Protein AF-A0A858SQP0-F1 (afdb_monomer_lite)

Secondary structure (DSSP, 8-state):
-GGG--TGGGSB-TTSSBHHHHHHHHHHHHHHHTTSB-SSSPTT---B-HHHHHHHHHHT-

Foldseek 3Di:
DVVPDDPQQQDADPVGHGNVVVVVVVVLVVCVVVQQFDPPDPPPDTHGDPVVVVVVVVVVD

InterPro domains:
  IPR025745 Restriction system protein Mrr-like N-terminal domain [PF14338] (4-56)

Organism: NCBI:txid1891787

Radius of gyration: 14.35 Å; chains: 1; bounding box: 39×22×32 Å

Sequence (61 aa):
MKDRLTEDDFEPVSTGEERWWNATCWERSDLVKEGLFRDDSPRGVWELSDEGRTFVTEQVK

pLDDT: mean 92.17, std 10.32, range [49.84, 98.19]

Structure (mmCIF, N/CA/C/O backbone):
data_AF-A0A858SQP0-F1
#
_entry.id   AF-A0A858SQP0-F1
#
loop_
_atom_site.group_PDB
_atom_site.id
_atom_site.type_symbol
_atom_site.label_atom_id
_atom_site.label_alt_id
_atom_site.label_comp_id
_atom_site.label_asym_id
_atom_site.label_entity_id
_atom_site.label_seq_id
_atom_site.pdbx_PDB_ins_code
_atom_site.Cartn_x
_atom_site.Cartn_y
_atom_site.Cartn_z
_atom_site.occupancy
_atom_site.B_iso_or_equiv
_atom_site.auth_seq_id
_atom_site.auth_comp_id
_atom_site.auth_asym_id
_atom_site.auth_atom_id
_atom_site.pdbx_PDB_model_num
ATOM 1 N N . MET A 1 1 ? -4.989 -8.252 -13.567 1.00 58.34 1 MET A N 1
ATOM 2 C CA . MET A 1 1 ? -3.833 -7.378 -13.246 1.00 58.34 1 MET A CA 1
ATOM 3 C C . MET A 1 1 ? -2.685 -7.543 -14.226 1.00 58.34 1 MET A C 1
ATOM 5 O O . MET A 1 1 ? -2.051 -6.537 -14.491 1.00 58.34 1 MET A O 1
ATOM 9 N N . LYS A 1 2 ? -2.435 -8.739 -14.791 1.00 59.22 2 LYS A N 1
ATOM 10 C CA . LYS A 1 2 ? -1.403 -8.924 -15.830 1.00 59.22 2 LYS A CA 1
ATOM 11 C C . LYS A 1 2 ? -1.513 -7.921 -16.986 1.00 59.22 2 LYS A C 1
ATOM 13 O O . LYS A 1 2 ? -0.498 -7.451 -17.463 1.00 59.22 2 LYS A O 1
ATOM 18 N N . ASP A 1 3 ? -2.731 -7.524 -17.337 1.00 75.94 3 ASP A N 1
ATOM 19 C CA . ASP A 1 3 ? -3.008 -6.585 -18.436 1.00 75.94 3 ASP A CA 1
ATOM 20 C C . ASP A 1 3 ? -2.773 -5.104 -18.064 1.00 75.94 3 ASP A C 1
ATOM 22 O O . ASP A 1 3 ? -3.027 -4.217 -18.874 1.00 75.94 3 ASP A O 1
ATOM 26 N N . ARG A 1 4 ? -2.349 -4.819 -16.822 1.00 85.75 4 ARG A N 1
ATOM 27 C CA . ARG A 1 4 ? -2.069 -3.464 -16.311 1.00 85.75 4 ARG A CA 1
ATOM 28 C C . ARG A 1 4 ? -0.595 -3.222 -15.982 1.00 85.75 4 ARG A C 1
ATOM 30 O O . ARG A 1 4 ? -0.250 -2.070 -15.752 1.00 85.75 4 ARG A O 1
ATOM 37 N N . LEU A 1 5 ? 0.216 -4.277 -15.909 1.00 91.12 5 LEU A N 1
ATOM 38 C CA . LEU A 1 5 ? 1.647 -4.177 -15.621 1.00 91.12 5 LEU A CA 1
ATOM 39 C C . LEU A 1 5 ? 2.422 -4.009 -16.929 1.00 91.12 5 LEU A C 1
ATOM 41 O O . LEU A 1 5 ? 2.077 -4.638 -17.934 1.00 91.12 5 LEU A O 1
ATOM 45 N N . THR A 1 6 ? 3.440 -3.157 -16.918 1.00 94.12 6 THR A N 1
ATOM 46 C CA . THR A 1 6 ? 4.358 -2.965 -18.048 1.00 94.12 6 THR A CA 1
ATOM 47 C C . THR A 1 6 ? 5.506 -3.975 -17.992 1.00 94.12 6 THR A C 1
ATOM 49 O O . THR A 1 6 ? 5.638 -4.729 -17.032 1.00 94.12 6 THR A O 1
ATOM 52 N N . GLU A 1 7 ? 6.352 -4.019 -19.024 1.00 94.75 7 GLU A N 1
ATOM 53 C CA . GLU A 1 7 ? 7.578 -4.833 -18.989 1.00 94.75 7 GLU A CA 1
ATOM 54 C C . GLU A 1 7 ? 8.519 -4.379 -17.860 1.00 94.75 7 GLU A C 1
ATOM 56 O O . GLU A 1 7 ? 9.067 -5.220 -17.149 1.00 94.75 7 GLU A O 1
ATOM 61 N N . ASP A 1 8 ? 8.609 -3.064 -17.630 1.00 94.81 8 ASP A N 1
ATOM 62 C CA . ASP A 1 8 ? 9.427 -2.463 -16.570 1.00 94.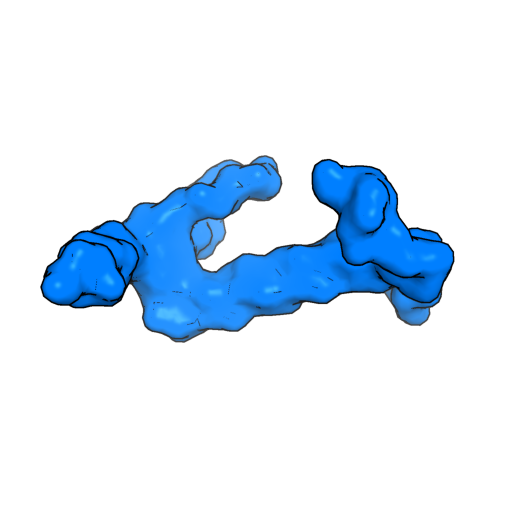81 8 ASP A CA 1
ATOM 63 C C . ASP A 1 8 ? 9.034 -2.969 -15.174 1.00 94.81 8 ASP A C 1
ATOM 65 O O . ASP A 1 8 ? 9.892 -3.160 -14.315 1.00 94.81 8 ASP A O 1
ATOM 69 N N . ASP A 1 9 ? 7.744 -3.226 -14.934 1.00 94.94 9 ASP A N 1
ATOM 70 C CA . ASP A 1 9 ? 7.245 -3.728 -13.650 1.00 94.94 9 ASP A CA 1
ATOM 71 C C . ASP A 1 9 ? 7.846 -5.093 -13.273 1.00 94.94 9 ASP A C 1
ATOM 73 O O . ASP A 1 9 ? 7.988 -5.395 -12.083 1.00 94.94 9 ASP A O 1
ATOM 77 N N . PHE A 1 10 ? 8.226 -5.898 -14.271 1.00 95.06 10 PHE A N 1
ATOM 78 C CA . PHE A 1 10 ? 8.865 -7.206 -14.097 1.00 95.06 10 PHE A CA 1
ATOM 79 C C . PHE A 1 10 ? 10.395 -7.129 -14.033 1.00 95.06 10 PHE A C 1
ATOM 81 O O . PHE A 1 10 ? 11.048 -8.144 -13.787 1.00 95.06 10 PHE A O 1
ATOM 88 N N . GLU A 1 11 ? 10.995 -5.953 -14.231 1.00 96.94 11 GLU A N 1
ATOM 89 C CA . GLU A 1 11 ? 12.436 -5.805 -14.059 1.00 96.94 11 GLU A CA 1
ATOM 90 C C . GLU A 1 11 ? 12.839 -6.011 -12.592 1.00 96.94 11 GLU A C 1
ATOM 92 O O . GLU A 1 11 ? 12.122 -5.589 -11.677 1.00 96.94 11 GLU A O 1
ATOM 97 N N . PRO A 1 12 ? 14.009 -6.618 -12.334 1.00 97.31 12 PRO A N 1
ATOM 98 C CA . PRO A 1 12 ? 14.523 -6.741 -10.983 1.00 97.31 12 PRO A CA 1
ATOM 99 C C . PRO A 1 12 ? 14.993 -5.383 -10.443 1.00 97.31 12 PRO A C 1
ATOM 101 O O . PRO A 1 12 ? 15.662 -4.608 -11.132 1.00 97.31 12 PRO A O 1
ATOM 104 N N . VAL A 1 13 ? 14.711 -5.114 -9.169 1.00 95.94 13 VAL A N 1
ATOM 105 C CA . VAL A 1 13 ? 15.396 -4.062 -8.405 1.00 95.94 13 VAL A CA 1
ATOM 106 C C . VAL A 1 13 ? 16.779 -4.542 -7.946 1.00 95.94 13 VAL A C 1
ATOM 108 O O . VAL A 1 13 ? 17.154 -5.698 -8.137 1.00 95.94 13 VAL A O 1
ATOM 111 N N . SER A 1 14 ? 17.559 -3.667 -7.306 1.00 95.50 14 SER A N 1
ATOM 112 C CA . SER A 1 14 ? 18.917 -3.985 -6.832 1.00 95.50 14 SER A CA 1
ATOM 113 C C . SER A 1 14 ? 18.995 -5.186 -5.881 1.00 95.50 14 SER A C 1
ATOM 115 O O . SER A 1 14 ? 20.050 -5.808 -5.777 1.00 95.50 14 SER A O 1
ATOM 117 N N . THR A 1 15 ? 17.900 -5.516 -5.196 1.00 93.25 15 THR A N 1
ATOM 118 C CA . THR A 1 15 ? 17.773 -6.660 -4.281 1.00 93.25 15 THR A CA 1
ATOM 119 C C . THR A 1 15 ? 17.290 -7.947 -4.966 1.00 93.25 15 THR A C 1
ATOM 121 O O . THR A 1 15 ? 17.366 -9.017 -4.368 1.00 93.25 15 THR A O 1
ATOM 124 N N . GLY A 1 16 ? 16.904 -7.875 -6.245 1.00 95.06 16 GLY A N 1
ATOM 125 C CA . GLY A 1 16 ? 16.560 -9.023 -7.088 1.00 95.06 16 GLY A CA 1
ATOM 126 C C . GLY A 1 16 ? 15.064 -9.323 -7.212 1.00 95.06 16 GLY A C 1
ATOM 127 O O . GLY A 1 16 ? 14.691 -10.127 -8.063 1.00 95.06 16 GLY A O 1
ATOM 128 N N . GLU A 1 17 ? 14.199 -8.690 -6.418 1.00 95.75 17 GLU A N 1
ATOM 129 C CA . GLU A 1 17 ? 12.746 -8.795 -6.575 1.00 95.75 17 GLU A CA 1
ATOM 130 C C . GLU A 1 17 ? 12.232 -7.973 -7.766 1.00 95.75 17 GLU A C 1
ATOM 132 O O . GLU A 1 17 ? 12.824 -6.962 -8.138 1.00 95.75 17 GLU A O 1
ATOM 137 N N . GLU A 1 18 ? 11.095 -8.371 -8.3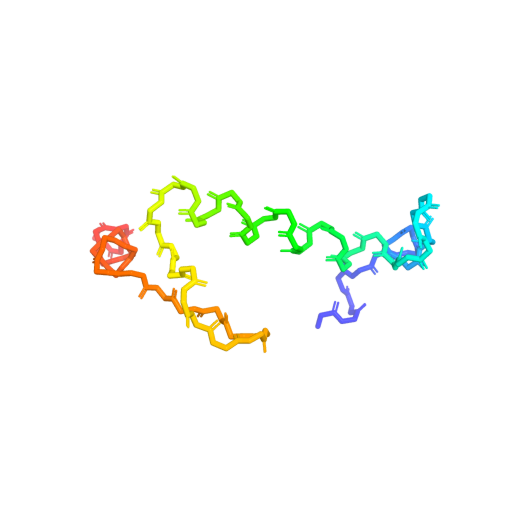38 1.00 96.75 18 GLU A N 1
ATOM 138 C CA . GLU A 1 18 ? 10.413 -7.600 -9.387 1.00 96.75 18 GLU A CA 1
ATOM 139 C C . GLU A 1 18 ? 9.958 -6.228 -8.845 1.00 96.75 18 GLU A C 1
ATOM 141 O O . GLU A 1 18 ? 9.501 -6.116 -7.698 1.00 96.75 18 GLU A O 1
ATOM 146 N N . ARG A 1 19 ? 10.059 -5.168 -9.661 1.00 96.00 19 ARG A N 1
ATOM 147 C CA . ARG A 1 19 ? 9.702 -3.792 -9.261 1.00 96.00 19 ARG A CA 1
ATOM 148 C C . ARG A 1 19 ? 8.296 -3.686 -8.683 1.00 96.00 19 ARG A C 1
ATOM 150 O O . ARG A 1 19 ? 8.135 -3.041 -7.644 1.00 96.00 19 ARG A O 1
ATOM 157 N N . TRP A 1 20 ? 7.302 -4.324 -9.305 1.00 95.38 20 TRP A N 1
ATOM 158 C CA . TRP A 1 20 ? 5.915 -4.260 -8.828 1.00 95.38 20 TRP A CA 1
ATOM 159 C C . TRP A 1 20 ? 5.766 -4.834 -7.414 1.00 95.38 20 TRP A C 1
ATOM 161 O O . TRP A 1 20 ? 5.001 -4.304 -6.603 1.00 95.38 20 TRP A O 1
ATOM 171 N N . TRP A 1 21 ? 6.515 -5.896 -7.094 1.00 94.25 21 TRP A N 1
ATOM 172 C CA . TRP A 1 21 ? 6.477 -6.530 -5.780 1.00 94.25 21 TRP A CA 1
ATOM 173 C C . TRP A 1 21 ? 7.052 -5.591 -4.726 1.00 94.25 21 TRP A C 1
ATOM 175 O O . TRP A 1 21 ? 6.411 -5.332 -3.707 1.00 94.25 21 TRP A O 1
ATOM 185 N N . ASN A 1 22 ? 8.224 -5.015 -5.004 1.00 95.19 22 ASN A N 1
ATOM 186 C CA . ASN A 1 22 ? 8.846 -4.041 -4.116 1.00 95.19 22 ASN A CA 1
ATOM 187 C C . ASN A 1 22 ? 7.934 -2.819 -3.902 1.00 95.19 22 ASN A C 1
ATOM 189 O O . ASN A 1 22 ? 7.704 -2.431 -2.760 1.00 95.19 22 ASN A O 1
ATOM 193 N N . ALA A 1 23 ? 7.352 -2.261 -4.969 1.00 95.06 23 ALA A N 1
ATOM 194 C CA . ALA A 1 23 ? 6.407 -1.145 -4.876 1.00 95.06 23 ALA A CA 1
ATOM 195 C C . ALA A 1 23 ? 5.189 -1.486 -3.999 1.00 95.06 23 ALA A C 1
ATOM 197 O O . ALA A 1 23 ? 4.817 -0.708 -3.126 1.00 95.06 23 ALA A O 1
ATOM 198 N N . THR A 1 24 ? 4.628 -2.687 -4.159 1.00 94.75 24 THR A N 1
ATOM 199 C CA . THR A 1 24 ? 3.514 -3.179 -3.332 1.00 94.75 24 THR A CA 1
ATOM 200 C C . THR A 1 24 ? 3.911 -3.297 -1.854 1.00 94.75 24 THR A C 1
ATOM 202 O O . THR A 1 24 ? 3.126 -2.966 -0.966 1.00 94.75 24 THR A O 1
ATOM 205 N N . CYS A 1 25 ? 5.135 -3.748 -1.560 1.00 94.19 25 CYS A N 1
ATOM 206 C CA . CYS A 1 25 ? 5.651 -3.795 -0.192 1.00 94.19 25 CYS A CA 1
ATOM 207 C C . CYS A 1 25 ? 5.829 -2.399 0.424 1.00 94.19 25 CYS A C 1
ATOM 209 O O . CYS A 1 25 ? 5.519 -2.229 1.606 1.00 94.19 25 CYS A O 1
ATOM 211 N N . TRP A 1 26 ? 6.305 -1.420 -0.353 1.00 95.88 26 TRP A N 1
ATOM 212 C CA . TRP A 1 26 ? 6.435 -0.031 0.097 1.00 95.88 26 TRP A CA 1
ATOM 213 C C . TRP A 1 26 ? 5.080 0.590 0.407 1.00 95.88 26 TRP A C 1
ATOM 215 O O . TRP A 1 26 ? 4.896 1.074 1.519 1.00 95.88 26 TRP A O 1
ATOM 225 N N . GLU A 1 27 ? 4.113 0.447 -0.498 1.00 97.38 27 GLU A N 1
ATOM 226 C CA . GLU A 1 27 ? 2.746 0.929 -0.284 1.00 97.38 27 GLU A CA 1
ATOM 227 C C . GLU A 1 27 ? 2.143 0.350 1.006 1.00 97.38 27 GLU A C 1
ATOM 229 O O . GLU A 1 27 ? 1.616 1.080 1.842 1.00 97.38 27 GLU A O 1
ATOM 234 N N . ARG A 1 28 ? 2.303 -0.962 1.248 1.00 96.88 28 ARG A N 1
ATOM 235 C CA . ARG A 1 28 ? 1.848 -1.576 2.508 1.00 96.88 28 ARG A CA 1
ATOM 236 C C . ARG A 1 28 ? 2.521 -0.950 3.726 1.00 96.88 28 ARG A C 1
ATOM 238 O O . ARG A 1 28 ? 1.882 -0.764 4.755 1.00 96.88 28 ARG A O 1
ATOM 245 N N . SER A 1 29 ? 3.832 -0.729 3.643 1.00 96.69 29 SER A N 1
ATOM 246 C CA . SER A 1 29 ? 4.627 -0.159 4.733 1.00 96.69 29 SER A CA 1
ATOM 247 C C . SER A 1 29 ? 4.136 1.239 5.091 1.00 96.69 29 SER A C 1
ATOM 249 O O . SER A 1 29 ? 3.992 1.551 6.270 1.00 96.69 29 SER A O 1
ATOM 251 N N . ASP A 1 30 ? 3.836 2.055 4.085 1.00 98.19 30 ASP A N 1
ATOM 252 C CA . ASP A 1 30 ? 3.360 3.419 4.281 1.00 98.19 30 ASP A CA 1
ATOM 253 C C . ASP A 1 30 ? 1.944 3.434 4.865 1.00 98.19 30 ASP A C 1
ATOM 255 O O . ASP A 1 30 ? 1.734 4.061 5.899 1.00 98.19 30 ASP A O 1
ATOM 259 N N . LEU A 1 31 ? 1.025 2.611 4.355 1.00 97.50 31 LEU A N 1
ATOM 260 C CA . LEU A 1 31 ? -0.330 2.487 4.912 1.00 97.50 31 LEU A CA 1
ATOM 261 C C . LEU A 1 31 ? -0.365 1.971 6.362 1.00 97.50 31 LEU A C 1
ATOM 263 O O . LEU A 1 31 ? -1.265 2.314 7.130 1.00 97.50 31 LEU A O 1
ATOM 267 N N . VAL A 1 32 ? 0.603 1.141 6.760 1.00 97.44 32 VAL A N 1
ATOM 268 C CA . VAL A 1 32 ? 0.773 0.735 8.164 1.00 97.44 32 VAL A CA 1
ATOM 269 C C . VAL A 1 32 ? 1.267 1.909 9.016 1.00 97.44 32 VAL A C 1
ATOM 271 O O . VAL A 1 32 ? 0.749 2.124 10.108 1.00 97.44 32 VAL A O 1
ATOM 274 N N . LYS A 1 33 ? 2.237 2.700 8.531 1.00 98.00 33 LYS A N 1
ATOM 275 C CA . LYS A 1 33 ? 2.728 3.901 9.243 1.00 98.00 33 LYS A CA 1
ATOM 276 C C . LYS A 1 33 ? 1.650 4.973 9.381 1.00 98.00 33 LYS A C 1
ATOM 278 O O . LYS A 1 33 ? 1.634 5.685 10.379 1.00 98.00 33 LYS A O 1
ATOM 283 N N . GLU A 1 34 ? 0.769 5.077 8.393 1.00 97.62 34 GLU A N 1
ATOM 284 C CA . GLU A 1 34 ? -0.402 5.957 8.407 1.00 97.62 34 GLU A CA 1
ATOM 285 C C . GLU A 1 34 ? -1.505 5.471 9.358 1.00 97.62 34 GLU A C 1
ATOM 287 O O . GLU A 1 34 ? -2.493 6.168 9.543 1.00 97.62 34 GLU A O 1
ATOM 292 N N . GLY A 1 35 ? -1.359 4.288 9.966 1.00 97.69 35 GLY A N 1
ATOM 293 C CA . GLY A 1 35 ? -2.343 3.734 10.894 1.00 97.69 35 GLY A CA 1
ATOM 294 C C 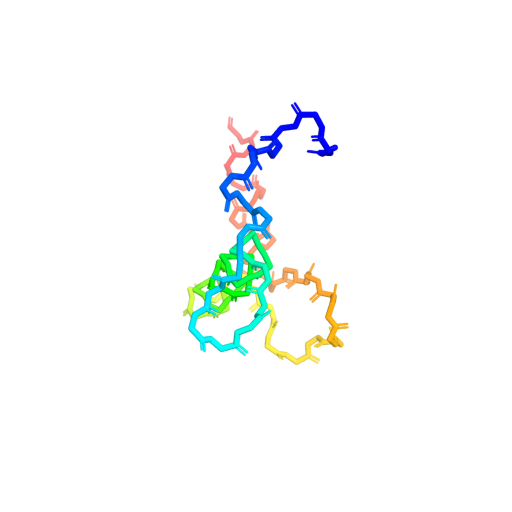. GLY A 1 35 ? -3.549 3.093 10.212 1.00 97.69 35 GLY A C 1
ATOM 295 O O . GLY A 1 35 ? -4.421 2.573 10.901 1.00 97.69 35 GLY A O 1
ATOM 296 N N . LEU A 1 36 ? -3.603 3.054 8.877 1.00 97.88 36 LEU A N 1
ATOM 297 C CA . LEU A 1 36 ? -4.733 2.518 8.108 1.00 97.88 36 LEU A CA 1
ATOM 298 C C . LEU A 1 36 ? -4.718 0.986 8.019 1.00 97.88 36 LEU A C 1
ATOM 300 O O . LEU A 1 36 ? -5.773 0.355 7.907 1.00 97.88 36 LEU A O 1
ATOM 304 N N . PHE A 1 37 ? -3.533 0.378 8.079 1.00 98.12 37 PHE A N 1
ATOM 305 C CA . PHE A 1 37 ? -3.338 -1.070 8.016 1.00 98.12 37 PHE A CA 1
ATOM 306 C C . PHE A 1 37 ? -2.722 -1.623 9.297 1.00 98.12 37 PHE A C 1
ATOM 308 O O . PHE A 1 37 ? -1.923 -0.965 9.958 1.00 98.12 37 PHE A O 1
ATOM 315 N N . ARG A 1 38 ? -3.069 -2.869 9.627 1.00 97.81 38 ARG A N 1
ATOM 316 C CA . ARG A 1 38 ? -2.482 -3.592 10.760 1.00 97.81 38 ARG A CA 1
ATOM 317 C C . ARG A 1 38 ? -1.080 -4.111 10.432 1.00 97.81 38 ARG A C 1
ATOM 319 O O . ARG A 1 38 ? -0.833 -4.664 9.354 1.00 97.81 38 ARG A O 1
ATOM 326 N N . ASP A 1 39 ? -0.162 -3.978 11.384 1.00 96.19 39 ASP A N 1
ATOM 327 C CA . ASP A 1 39 ? 1.205 -4.498 11.288 1.00 96.19 39 ASP A CA 1
ATOM 328 C C . ASP A 1 39 ? 1.322 -5.965 11.735 1.00 96.19 39 ASP A C 1
ATOM 330 O O . ASP A 1 39 ? 2.238 -6.661 11.296 1.00 96.19 39 ASP A O 1
ATOM 334 N N . ASP A 1 40 ? 0.367 -6.450 12.532 1.00 96.81 40 ASP A N 1
ATOM 335 C CA . ASP A 1 40 ? 0.338 -7.796 13.114 1.00 96.81 40 ASP A CA 1
ATOM 336 C C . ASP A 1 40 ? -0.395 -8.856 12.272 1.00 96.81 40 ASP A C 1
ATOM 338 O O . ASP A 1 40 ? -0.469 -10.027 12.659 1.00 96.81 40 ASP A O 1
ATOM 342 N N . SER A 1 41 ? -0.907 -8.484 11.098 1.00 95.75 41 SER A N 1
ATOM 343 C CA . SER A 1 41 ? -1.542 -9.435 10.186 1.00 95.75 41 SER A CA 1
ATOM 344 C C . SER A 1 41 ? -0.531 -10.414 9.568 1.00 95.75 41 SER A C 1
ATOM 346 O O . SER A 1 41 ? 0.632 -10.061 9.335 1.00 95.75 41 SER A O 1
ATOM 348 N N . PRO A 1 42 ? -0.959 -11.644 9.216 1.00 95.62 42 PRO A N 1
ATOM 349 C CA . PRO A 1 42 ? -0.098 -12.612 8.546 1.00 95.62 42 PRO A CA 1
ATOM 350 C C . PRO A 1 42 ? 0.532 -12.065 7.258 1.00 95.62 42 PRO A C 1
ATOM 352 O O . PRO A 1 42 ? -0.054 -11.250 6.541 1.00 95.62 42 PRO A O 1
ATOM 355 N N . ARG A 1 43 ? 1.721 -12.567 6.907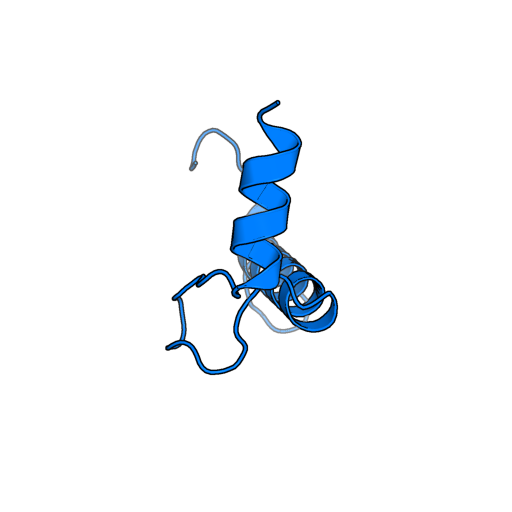 1.00 88.88 43 ARG A N 1
ATOM 356 C CA . ARG A 1 43 ? 2.418 -12.163 5.678 1.00 88.88 43 ARG A CA 1
ATOM 357 C C . ARG A 1 43 ? 1.536 -12.406 4.448 1.00 88.88 43 ARG A C 1
ATOM 359 O O . ARG A 1 43 ? 1.038 -13.508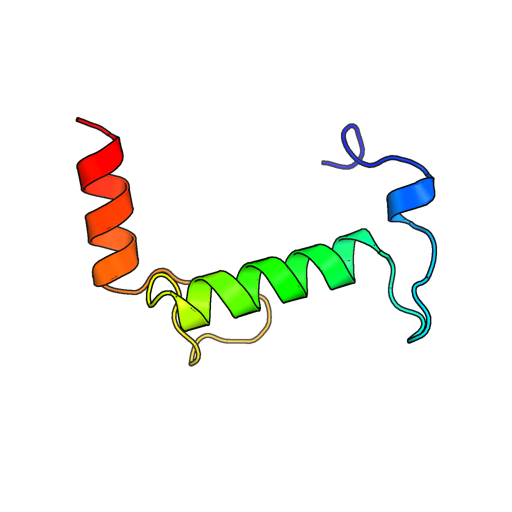 4.246 1.00 88.88 43 ARG A O 1
ATOM 366 N N . GLY A 1 44 ? 1.390 -11.377 3.615 1.00 88.06 44 GLY A N 1
ATOM 367 C CA . GLY A 1 44 ? 0.537 -11.407 2.422 1.00 88.06 44 GLY A CA 1
ATOM 368 C C . GLY A 1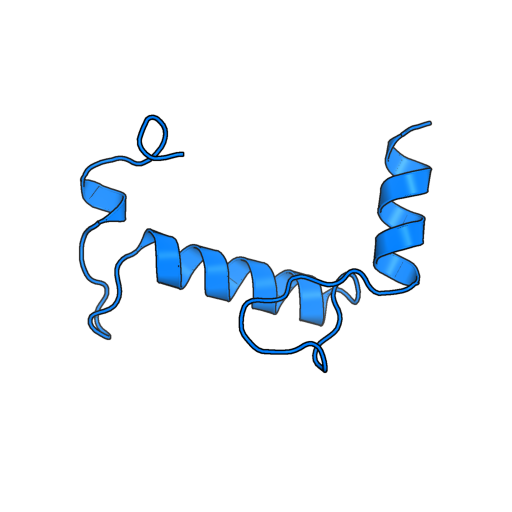 44 ? -0.925 -11.030 2.682 1.00 88.06 44 GLY A C 1
ATOM 369 O O . GLY A 1 44 ? -1.672 -10.863 1.722 1.00 88.06 44 GLY A O 1
ATOM 370 N N . VAL A 1 45 ? -1.327 -10.835 3.942 1.00 95.50 45 VAL A N 1
ATOM 371 C CA . VAL A 1 45 ? -2.649 -10.317 4.306 1.00 95.50 45 VAL A CA 1
ATOM 372 C C . VAL A 1 45 ? -2.580 -8.801 4.486 1.00 95.50 45 VAL A C 1
ATOM 374 O O . VAL A 1 45 ? -1.685 -8.251 5.133 1.00 95.50 45 VAL A O 1
ATOM 377 N N . TRP A 1 46 ? -3.544 -8.135 3.864 1.00 96.69 46 TRP A N 1
ATOM 378 C CA . TRP A 1 46 ? -3.755 -6.695 3.876 1.00 96.69 46 TRP A CA 1
ATOM 379 C C . TRP A 1 46 ? -5.030 -6.438 4.680 1.00 96.69 46 TRP A C 1
ATOM 381 O O . TRP A 1 46 ? -6.132 -6.507 4.142 1.00 96.69 46 TRP A O 1
ATOM 391 N N . GLU A 1 47 ? -4.880 -6.222 5.985 1.00 97.75 47 GLU A N 1
ATOM 392 C CA . GLU A 1 47 ? -5.998 -6.007 6.904 1.00 97.75 47 GLU A CA 1
ATOM 393 C C . GLU A 1 47 ? -6.078 -4.542 7.330 1.00 97.75 47 GLU A C 1
ATOM 395 O O . GLU A 1 47 ? -5.090 -3.961 7.784 1.00 97.75 47 GLU A O 1
ATOM 400 N N . LEU A 1 48 ? -7.273 -3.962 7.210 1.00 97.81 48 LEU A N 1
ATOM 401 C CA . LEU A 1 48 ? -7.550 -2.618 7.702 1.00 97.81 48 LEU A CA 1
ATOM 402 C C . LEU A 1 48 ? -7.558 -2.593 9.231 1.00 97.81 48 LEU A C 1
ATOM 404 O O . LEU A 1 48 ? -8.158 -3.463 9.874 1.00 97.81 48 LEU A O 1
ATOM 408 N N . SER A 1 49 ? -6.967 -1.546 9.794 1.00 97.81 49 SER A N 1
ATOM 409 C CA . SER A 1 49 ? -7.179 -1.163 11.187 1.00 97.81 49 SER A CA 1
ATOM 410 C C . SER A 1 49 ? -8.600 -0.611 11.391 1.00 97.81 49 SER A C 1
ATOM 412 O O . SER A 1 49 ? -9.359 -0.414 10.436 1.00 97.81 49 SER A O 1
ATOM 414 N N . ASP A 1 50 ? -8.969 -0.324 12.638 1.00 97.44 50 ASP A N 1
ATOM 415 C CA . ASP A 1 50 ? -10.240 0.348 12.937 1.00 97.44 50 ASP A CA 1
ATOM 416 C C . ASP A 1 50 ? -10.303 1.758 12.317 1.00 97.44 50 ASP A C 1
ATOM 418 O O . ASP A 1 50 ? -11.346 2.174 11.801 1.00 97.44 50 ASP A O 1
ATOM 422 N N . GLU A 1 51 ? -9.170 2.466 12.288 1.00 96.69 51 GLU A N 1
ATOM 423 C CA . GLU A 1 51 ? -9.027 3.761 11.614 1.00 96.69 51 GLU A CA 1
ATOM 424 C C . GLU A 1 51 ? -9.181 3.613 10.097 1.00 96.69 51 GLU A C 1
ATOM 426 O O . GLU A 1 51 ? -9.981 4.321 9.488 1.00 96.69 51 GLU A O 1
ATOM 431 N N . GLY A 1 52 ? -8.521 2.621 9.493 1.00 97.31 52 GLY A N 1
ATOM 432 C CA . GLY A 1 52 ? -8.646 2.329 8.065 1.00 97.31 52 GLY A CA 1
ATOM 433 C C . GLY A 1 52 ? -10.077 1.984 7.648 1.00 97.31 52 GLY A C 1
ATOM 434 O O . GLY A 1 52 ? -10.549 2.426 6.600 1.00 97.31 52 GLY A O 1
ATOM 435 N N . ARG A 1 53 ? -10.816 1.242 8.482 1.00 96.38 53 ARG A N 1
ATOM 436 C CA . ARG A 1 53 ? -12.244 0.963 8.246 1.00 96.38 53 ARG A CA 1
ATOM 437 C C . ARG A 1 53 ? -13.074 2.242 8.279 1.00 96.38 53 ARG A C 1
ATOM 439 O O . ARG A 1 53 ? -13.910 2.435 7.398 1.00 96.38 53 ARG A O 1
ATOM 446 N N . THR A 1 54 ? -12.826 3.108 9.259 1.00 95.88 54 THR A N 1
ATOM 447 C CA . THR A 1 54 ? -13.520 4.397 9.391 1.00 95.88 54 THR A CA 1
ATOM 448 C C . THR A 1 54 ? -13.254 5.277 8.170 1.00 95.88 54 THR A C 1
ATOM 450 O O . THR A 1 54 ? -14.204 5.707 7.514 1.00 95.88 54 THR A O 1
ATOM 453 N N . PHE A 1 55 ? -11.984 5.425 7.783 1.00 95.06 55 PHE A N 1
ATOM 454 C CA . PHE A 1 55 ? -11.549 6.190 6.614 1.00 95.06 55 PHE A CA 1
ATOM 455 C C . PHE A 1 55 ? -12.295 5.783 5.336 1.00 95.06 55 PHE A C 1
ATOM 457 O O . PHE A 1 55 ? -12.861 6.628 4.644 1.00 95.06 55 PHE A O 1
ATOM 464 N N . VAL A 1 56 ? -12.376 4.478 5.047 1.00 93.69 56 VAL A N 1
ATOM 465 C CA . VAL A 1 56 ? -13.087 3.976 3.860 1.00 93.69 56 VAL A CA 1
ATOM 466 C C . VAL A 1 56 ? -14.587 4.268 3.935 1.00 93.69 56 VAL A C 1
ATOM 468 O O . VAL A 1 56 ? -15.190 4.629 2.928 1.00 93.69 56 VAL A O 1
ATOM 471 N N . THR A 1 57 ? -15.210 4.141 5.109 1.00 91.12 57 THR A N 1
ATOM 472 C CA . THR A 1 57 ? -16.648 4.432 5.249 1.00 91.12 57 THR A CA 1
ATOM 473 C C . THR A 1 57 ? -16.990 5.915 5.117 1.00 91.12 57 THR A C 1
ATOM 475 O O . THR A 1 57 ? -18.089 6.244 4.671 1.00 91.12 57 THR A O 1
ATOM 478 N N . GLU A 1 58 ? -16.070 6.811 5.470 1.00 83.38 58 GLU A N 1
ATOM 479 C CA . GLU A 1 58 ? -16.253 8.259 5.341 1.00 83.38 58 GLU A CA 1
ATOM 480 C C . GLU A 1 58 ? -16.053 8.747 3.902 1.00 83.38 58 GLU A C 1
ATOM 482 O O . GLU A 1 58 ? -16.776 9.635 3.461 1.00 83.38 58 GLU A O 1
ATOM 487 N N . GLN A 1 59 ? -15.147 8.121 3.146 1.00 71.56 59 GLN A N 1
ATOM 488 C CA . GLN A 1 59 ? -14.885 8.437 1.733 1.00 71.56 59 GLN A CA 1
ATOM 489 C C . GLN A 1 59 ? -16.038 8.066 0.781 1.00 71.56 59 GLN A C 1
ATOM 491 O O . GLN A 1 59 ? -16.064 8.518 -0.361 1.00 71.56 59 GLN A O 1
ATOM 496 N N . VAL A 1 60 ? -16.974 7.219 1.220 1.00 64.69 60 VAL A N 1
ATOM 497 C CA . VAL A 1 60 ? -18.095 6.715 0.401 1.00 64.69 60 VAL A CA 1
ATOM 498 C C . VAL A 1 60 ? -19.381 7.553 0.583 1.00 64.69 60 VAL A C 1
ATOM 500 O O . VAL A 1 60 ? -20.413 7.232 -0.006 1.00 64.69 60 VAL A O 1
ATOM 503 N N . LYS A 1 61 ? -19.341 8.635 1.372 1.00 49.84 61 LYS A N 1
ATOM 504 C CA . LYS A 1 61 ? -20.449 9.601 1.515 1.00 49.84 61 LYS A CA 1
ATOM 505 C C . LYS A 1 61 ? -20.351 10.749 0.518 1.00 49.84 61 LYS A C 1
ATOM 507 O O . LYS A 1 61 ? -21.432 11.155 0.036 1.00 49.84 61 LYS A O 1
#